Protein AF-A0A967SP89-F1 (afdb_monomer)

Mean predicted aligned error: 3.75 Å

Secondary structure (DSSP, 8-state):
-PPPPHHHHHHHHHHHHHHTTS-TTS---TTTS-HHHHHHHHHHHHTTTS--

pLDDT: mean 92.17, std 10.9, range [50.22, 98.69]

Nearest PDB structures (foldseek):
  6tp9-assembly3_D  TM=8.788E-01  e=1.107E+00  Pseudomonas aeruginosa PAO1
  6tp9-assembly4_K  TM=8.118E-01  e=1.183E+00  Pseudomonas aeruginosa PAO1

Sequence (52 aa):
MAALSDETLAEIIAFGGRGVNKSVLMPAYQNTLTKEQIANVVAYIRTFFEKP

Structure (mmCIF, N/CA/C/O backbone):
data_AF-A0A967SP89-F1
#
_entry.id   AF-A0A967SP89-F1
#
loop_
_atom_site.group_PDB
_atom_site.id
_atom_site.type_symbol
_atom_site.label_atom_id
_atom_site.label_alt_id
_atom_site.label_comp_id
_atom_site.label_asym_id
_atom_site.label_entity_id
_atom_site.label_seq_id
_atom_site.pdbx_PDB_ins_code
_atom_site.Cartn_x
_atom_site.Cartn_y
_atom_site.Cartn_z
_atom_site.occupancy
_atom_site.B_iso_or_equiv
_atom_site.auth_seq_id
_atom_site.auth_comp_id
_atom_site.auth_asym_id
_atom_site.auth_atom_id
_atom_site.pdbx_PDB_model_num
ATOM 1 N N . MET A 1 1 ? 13.254 -1.896 14.803 1.00 50.22 1 MET A N 1
ATOM 2 C CA . MET A 1 1 ? 12.823 -1.285 13.527 1.00 50.22 1 MET A CA 1
ATOM 3 C C . MET A 1 1 ? 12.056 -0.017 13.847 1.00 50.22 1 MET A C 1
ATOM 5 O O . MET A 1 1 ? 11.191 -0.082 14.709 1.00 50.22 1 MET A O 1
ATOM 9 N N . ALA A 1 2 ? 12.369 1.107 13.201 1.00 68.06 2 ALA A N 1
ATOM 10 C CA . ALA A 1 2 ? 11.488 2.274 13.240 1.00 68.06 2 ALA A CA 1
ATOM 11 C C . ALA A 1 2 ? 10.184 1.952 12.490 1.00 68.06 2 ALA A C 1
ATOM 13 O O . ALA A 1 2 ? 10.212 1.182 11.525 1.00 68.06 2 ALA A O 1
ATOM 14 N N . ALA A 1 3 ? 9.057 2.505 12.941 1.00 80.19 3 ALA A N 1
ATOM 15 C CA . ALA A 1 3 ? 7.811 2.413 12.191 1.00 80.19 3 ALA A CA 1
ATOM 16 C C . ALA A 1 3 ? 7.990 3.113 10.833 1.00 80.19 3 ALA A C 1
ATOM 18 O O . ALA A 1 3 ? 8.562 4.201 10.771 1.00 80.19 3 ALA A O 1
ATOM 19 N N . LEU A 1 4 ? 7.525 2.483 9.752 1.00 89.62 4 LEU A N 1
ATOM 20 C CA . LEU A 1 4 ? 7.475 3.132 8.439 1.00 89.62 4 LEU A CA 1
ATOM 21 C C . LEU A 1 4 ? 6.499 4.312 8.496 1.00 89.62 4 LEU A C 1
ATOM 23 O O . LEU A 1 4 ? 5.529 4.250 9.253 1.00 89.62 4 LEU A O 1
ATOM 27 N N . SER A 1 5 ? 6.742 5.363 7.712 1.00 93.88 5 SER A N 1
ATOM 28 C CA . SER A 1 5 ? 5.801 6.481 7.572 1.00 93.88 5 SER A CA 1
ATOM 29 C C . SER A 1 5 ? 4.605 6.086 6.695 1.00 93.88 5 SER A C 1
ATOM 31 O O . SER A 1 5 ? 4.672 5.092 5.965 1.00 93.88 5 SER A O 1
ATOM 33 N N . ASP A 1 6 ? 3.510 6.844 6.760 1.00 95.06 6 ASP A N 1
ATOM 34 C CA . ASP A 1 6 ? 2.323 6.592 5.927 1.00 95.06 6 ASP A CA 1
ATOM 35 C C . ASP A 1 6 ? 2.637 6.756 4.440 1.00 95.06 6 ASP A C 1
ATOM 37 O O . ASP A 1 6 ? 2.191 5.956 3.619 1.00 95.06 6 ASP A O 1
ATOM 41 N N . GLU A 1 7 ? 3.482 7.727 4.100 1.00 95.56 7 GLU A N 1
ATOM 42 C CA . GLU A 1 7 ? 3.950 7.969 2.735 1.00 95.56 7 GLU A CA 1
ATOM 43 C C . GLU A 1 7 ? 4.752 6.773 2.227 1.00 95.56 7 GLU A C 1
ATOM 45 O O . GLU A 1 7 ? 4.520 6.289 1.122 1.00 95.56 7 GLU A O 1
ATOM 50 N N . THR A 1 8 ? 5.635 6.232 3.070 1.00 95.62 8 THR A N 1
ATOM 51 C CA . THR A 1 8 ? 6.430 5.049 2.725 1.00 95.62 8 THR A CA 1
ATOM 52 C C . THR A 1 8 ? 5.524 3.840 2.480 1.00 95.62 8 THR A C 1
ATOM 54 O O . THR A 1 8 ? 5.714 3.100 1.516 1.00 95.62 8 THR A O 1
ATOM 57 N N . LEU A 1 9 ? 4.514 3.628 3.331 1.00 95.81 9 LEU A N 1
ATOM 58 C CA . LEU A 1 9 ? 3.537 2.552 3.141 1.00 95.81 9 LEU A CA 1
ATOM 59 C C . LEU A 1 9 ? 2.728 2.750 1.853 1.00 95.81 9 LEU A C 1
ATOM 61 O O . LEU A 1 9 ? 2.539 1.793 1.100 1.00 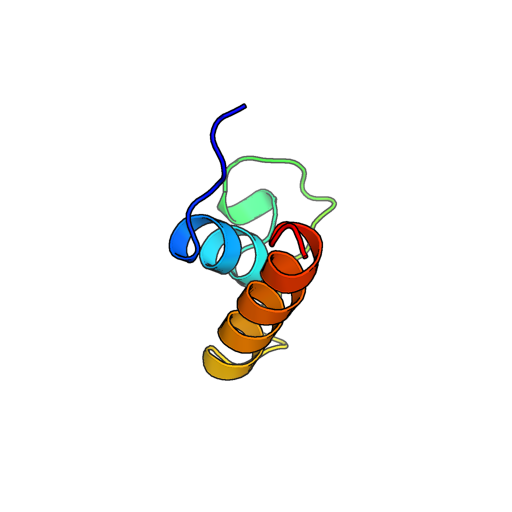95.81 9 LEU A O 1
ATOM 65 N N . ALA A 1 10 ? 2.300 3.981 1.569 1.00 97.56 10 ALA A N 1
ATOM 66 C CA . ALA A 1 10 ? 1.572 4.315 0.353 1.00 97.56 10 ALA A CA 1
ATOM 67 C C . ALA A 1 10 ? 2.413 4.062 -0.911 1.00 97.56 10 ALA A C 1
ATOM 69 O O . ALA A 1 10 ? 1.902 3.472 -1.861 1.00 97.56 10 ALA A O 1
ATOM 70 N N . GLU A 1 11 ? 3.697 4.430 -0.919 1.00 97.31 11 GLU A N 1
ATOM 71 C CA . GLU A 1 11 ? 4.620 4.156 -2.032 1.00 97.31 11 GLU A CA 1
ATOM 72 C C . GLU A 1 11 ? 4.824 2.656 -2.257 1.00 97.31 11 GLU A C 1
ATOM 74 O O . GLU A 1 11 ? 4.770 2.183 -3.396 1.00 97.31 11 GLU A O 1
ATOM 79 N N . ILE A 1 12 ? 5.003 1.892 -1.176 1.00 97.19 12 ILE A N 1
ATOM 80 C CA . ILE A 1 12 ? 5.154 0.434 -1.232 1.00 97.19 12 ILE A CA 1
ATOM 81 C C . ILE A 1 12 ? 3.899 -0.213 -1.842 1.00 97.19 12 ILE A C 1
ATOM 83 O O . ILE A 1 12 ? 4.013 -1.074 -2.714 1.00 97.19 12 ILE A O 1
ATOM 87 N N . ILE A 1 13 ? 2.701 0.219 -1.437 1.00 97.56 13 ILE A N 1
ATOM 88 C CA . ILE A 1 13 ? 1.431 -0.288 -1.984 1.00 97.56 13 ILE A CA 1
ATOM 89 C C . ILE A 1 13 ? 1.257 0.143 -3.449 1.00 97.56 13 ILE A C 1
ATOM 91 O O . ILE A 1 13 ? 0.910 -0.677 -4.303 1.00 97.56 13 ILE A O 1
ATOM 95 N N . ALA A 1 14 ? 1.522 1.410 -3.764 1.00 98.25 14 ALA A N 1
ATOM 96 C CA . ALA A 1 14 ? 1.333 1.961 -5.101 1.00 98.25 14 ALA A CA 1
ATOM 97 C C . ALA A 1 14 ? 2.266 1.305 -6.126 1.00 98.25 14 ALA A C 1
ATOM 99 O O . ALA A 1 14 ? 1.805 0.838 -7.172 1.00 98.25 14 ALA A O 1
ATOM 100 N N . PHE A 1 15 ? 3.562 1.240 -5.824 1.00 98.06 15 PHE A N 1
ATOM 101 C CA . PHE A 1 15 ? 4.593 0.839 -6.781 1.00 98.06 15 PHE A CA 1
ATOM 102 C C . PHE A 1 15 ? 5.056 -0.612 -6.630 1.00 98.06 15 PHE A C 1
ATOM 104 O O . PHE A 1 15 ? 5.814 -1.114 -7.471 1.00 98.06 15 PHE A O 1
ATOM 111 N N . GLY A 1 16 ? 4.578 -1.306 -5.596 1.00 97.50 16 GLY A N 1
ATOM 112 C CA . GLY A 1 16 ? 4.978 -2.670 -5.290 1.00 97.50 16 GLY A CA 1
ATOM 113 C C . GLY A 1 16 ? 6.462 -2.763 -4.952 1.00 97.50 16 GLY A C 1
ATOM 114 O O . GLY A 1 16 ? 7.204 -1.779 -4.939 1.00 97.50 16 GLY A O 1
ATOM 115 N N . GLY A 1 17 ? 6.940 -3.983 -4.728 1.00 96.31 17 GLY A N 1
ATOM 116 C CA . GLY A 1 17 ? 8.324 -4.191 -4.322 1.00 96.31 17 GLY A CA 1
ATOM 117 C C . GLY A 1 17 ? 9.325 -3.821 -5.418 1.00 96.31 17 GLY A C 1
ATOM 118 O O . GLY A 1 17 ? 10.385 -3.289 -5.103 1.00 96.31 17 GLY A O 1
ATOM 119 N N . ARG A 1 18 ? 8.973 -3.980 -6.703 1.00 95.81 18 ARG A N 1
ATOM 120 C CA . ARG A 1 18 ? 9.825 -3.518 -7.813 1.00 95.81 18 ARG A CA 1
ATOM 121 C C . ARG A 1 18 ? 10.071 -2.006 -7.755 1.00 95.81 18 ARG A C 1
ATOM 123 O O . ARG A 1 18 ? 11.201 -1.584 -7.973 1.00 95.81 18 ARG A O 1
ATOM 130 N N . GLY A 1 19 ? 9.042 -1.208 -7.467 1.00 94.31 19 GLY A N 1
ATOM 131 C CA . GLY A 1 19 ? 9.144 0.253 -7.457 1.00 94.31 19 GLY A CA 1
ATOM 132 C C . GLY A 1 19 ? 9.917 0.835 -6.275 1.00 94.31 19 GLY A C 1
ATOM 133 O O . GLY A 1 19 ? 10.420 1.947 -6.374 1.00 94.31 19 GLY A O 1
ATOM 134 N N . VAL A 1 20 ? 10.079 0.067 -5.196 1.00 95.12 20 VAL A N 1
ATOM 135 C CA . VAL A 1 20 ? 10.837 0.469 -3.996 1.00 95.12 20 VAL A CA 1
ATOM 136 C C . VAL A 1 20 ? 12.159 -0.299 -3.831 1.00 95.12 20 VAL A C 1
ATOM 138 O O . VAL A 1 20 ? 12.708 -0.373 -2.732 1.00 95.12 20 VAL A O 1
ATOM 141 N N . ASN A 1 21 ? 12.688 -0.892 -4.910 1.00 94.81 21 ASN A N 1
ATOM 142 C CA . ASN A 1 21 ? 13.929 -1.689 -4.914 1.00 94.81 21 ASN A CA 1
ATOM 143 C C . ASN A 1 21 ? 13.928 -2.862 -3.904 1.00 94.81 21 ASN A C 1
ATOM 145 O O . ASN A 1 21 ? 14.904 -3.107 -3.187 1.00 94.81 21 ASN A O 1
ATOM 149 N N . LYS A 1 22 ? 12.811 -3.590 -3.834 1.00 93.69 22 LYS A N 1
ATOM 150 C CA . LYS A 1 22 ? 12.583 -4.788 -3.007 1.00 93.69 22 LYS A CA 1
ATOM 151 C C . LYS A 1 22 ? 12.069 -5.956 -3.863 1.00 93.69 22 LYS A C 1
ATOM 153 O O . LYS A 1 22 ? 12.164 -5.951 -5.087 1.00 93.69 22 LYS A O 1
ATOM 158 N N . SER A 1 23 ? 11.566 -7.001 -3.203 1.00 94.31 23 SER A N 1
ATOM 159 C CA . SER A 1 23 ? 11.083 -8.223 -3.850 1.00 94.31 23 SER A CA 1
ATOM 160 C C . SER A 1 23 ? 9.967 -7.948 -4.858 1.00 94.31 23 SER A C 1
ATOM 162 O O . SER A 1 23 ? 8.947 -7.355 -4.522 1.00 94.31 23 SER A O 1
ATOM 164 N N . VAL A 1 24 ? 10.108 -8.474 -6.073 1.00 95.62 24 VAL A N 1
ATOM 165 C CA . VAL A 1 24 ? 9.099 -8.362 -7.141 1.00 95.62 24 VAL A CA 1
ATOM 166 C C . VAL A 1 24 ? 7.796 -9.117 -6.846 1.00 95.62 24 VAL A C 1
ATOM 168 O O . VAL A 1 24 ? 6.830 -8.964 -7.585 1.00 95.62 24 VAL A O 1
ATOM 171 N N . LEU A 1 25 ? 7.755 -9.917 -5.774 1.00 96.69 25 LEU A N 1
ATOM 172 C CA . LEU A 1 25 ? 6.565 -10.669 -5.366 1.00 96.69 25 LEU A CA 1
ATOM 173 C C . LEU A 1 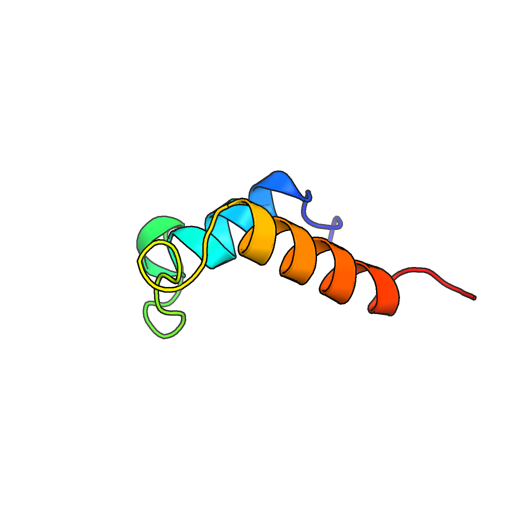25 ? 5.434 -9.776 -4.849 1.00 96.69 25 LEU A C 1
ATOM 175 O O . LEU A 1 25 ? 4.286 -10.207 -4.850 1.00 96.69 25 LEU A O 1
ATOM 179 N N . MET A 1 26 ? 5.741 -8.549 -4.415 1.00 96.12 26 MET A N 1
ATOM 180 C CA . MET A 1 26 ? 4.712 -7.560 -4.119 1.00 96.12 26 MET A CA 1
ATOM 181 C C . MET A 1 26 ? 4.385 -6.781 -5.405 1.00 96.12 26 MET A C 1
ATOM 183 O O . MET A 1 26 ? 5.217 -5.976 -5.839 1.00 96.12 26 MET A O 1
ATOM 187 N N . PRO A 1 27 ? 3.209 -6.992 -6.024 1.00 96.94 27 PRO A N 1
ATOM 188 C CA . PRO A 1 27 ? 2.816 -6.266 -7.224 1.00 96.94 27 PRO A CA 1
ATOM 189 C C . PRO A 1 27 ? 2.492 -4.800 -6.910 1.00 96.94 27 PRO A C 1
ATOM 191 O O . PRO A 1 27 ? 2.207 -4.436 -5.771 1.00 96.94 27 PRO A O 1
ATOM 194 N N . ALA A 1 28 ? 2.533 -3.960 -7.942 1.00 97.81 28 ALA A N 1
ATOM 195 C CA . ALA A 1 28 ? 2.100 -2.569 -7.868 1.00 97.81 28 ALA A CA 1
ATOM 196 C C . ALA A 1 28 ? 0.568 -2.482 -7.920 1.00 97.81 28 ALA A C 1
ATOM 198 O O . ALA A 1 28 ? -0.038 -3.031 -8.842 1.00 97.81 28 ALA A O 1
ATOM 199 N N . TYR A 1 29 ? -0.049 -1.758 -6.983 1.00 98.19 29 TYR A N 1
ATOM 200 C CA . TYR A 1 29 ? -1.506 -1.589 -6.936 1.00 98.19 29 TYR A CA 1
ATOM 201 C C . TYR A 1 29 ? -2.002 -0.242 -7.475 1.00 98.19 29 TYR A C 1
ATOM 203 O O . TYR A 1 29 ? -3.211 -0.045 -7.544 1.00 98.19 29 TYR A O 1
ATOM 211 N N . GLN A 1 30 ? -1.125 0.666 -7.924 1.00 97.12 30 GLN A N 1
ATOM 212 C CA . GLN A 1 30 ? -1.526 1.986 -8.451 1.00 97.12 30 GLN A CA 1
ATOM 213 C C . GLN A 1 30 ? -2.487 1.944 -9.657 1.00 97.12 30 GLN A C 1
ATOM 215 O O . GLN A 1 30 ? -3.189 2.916 -9.909 1.00 97.12 30 GLN A O 1
ATOM 220 N N . ASN A 1 31 ? -2.524 0.831 -10.400 1.00 96.38 31 ASN A N 1
ATOM 221 C CA . ASN A 1 31 ? -3.442 0.634 -11.531 1.00 96.38 31 ASN A CA 1
ATOM 222 C C . ASN A 1 31 ? -4.757 -0.059 -11.124 1.00 96.38 31 ASN A C 1
ATOM 224 O O . ASN A 1 31 ? -5.638 -0.237 -11.960 1.00 96.38 31 ASN A O 1
ATOM 228 N N . THR A 1 32 ? -4.873 -0.471 -9.860 1.00 98.19 32 THR A N 1
ATOM 229 C CA . THR A 1 32 ? -6.015 -1.219 -9.310 1.00 98.19 32 THR A CA 1
ATOM 230 C C . THR A 1 32 ? -6.755 -0.408 -8.249 1.00 98.19 32 THR A C 1
ATOM 232 O O . THR A 1 32 ? -7.975 -0.493 -8.154 1.00 98.19 32 THR A O 1
ATOM 235 N N . LEU A 1 33 ? -6.024 0.369 -7.447 1.00 98.31 33 LEU A N 1
ATOM 236 C CA . LEU A 1 33 ? -6.548 1.179 -6.354 1.00 98.31 33 LEU A CA 1
ATOM 237 C C . LEU A 1 33 ? -6.352 2.664 -6.649 1.00 98.31 33 LEU A C 1
ATOM 239 O O . LEU A 1 33 ? -5.294 3.087 -7.118 1.00 98.31 33 LEU A O 1
ATOM 243 N N . THR A 1 34 ? -7.354 3.471 -6.311 1.00 98.38 34 THR A N 1
ATOM 244 C CA . THR A 1 34 ? -7.210 4.929 -6.302 1.00 98.38 34 THR A CA 1
ATOM 245 C C . THR A 1 34 ? -6.296 5.375 -5.157 1.00 98.38 34 THR A C 1
ATOM 247 O O . THR A 1 34 ? -6.072 4.647 -4.189 1.00 98.38 34 THR A O 1
ATOM 250 N N . LYS A 1 35 ? -5.793 6.615 -5.221 1.00 97.31 35 LYS A N 1
ATOM 251 C CA . LYS A 1 35 ? -4.983 7.200 -4.136 1.00 97.31 35 LYS A CA 1
ATOM 252 C C . LYS A 1 35 ? -5.714 7.186 -2.788 1.00 97.31 35 LYS A C 1
ATOM 254 O O . LYS A 1 35 ? -5.104 6.890 -1.769 1.00 97.31 35 LYS A O 1
ATOM 259 N N . GLU A 1 36 ? -7.016 7.465 -2.800 1.00 98.31 36 GLU A N 1
ATOM 260 C CA . GLU A 1 36 ? -7.864 7.427 -1.606 1.00 98.31 36 GLU A CA 1
ATOM 261 C C . GLU A 1 36 ? -7.994 6.003 -1.051 1.00 98.31 36 GLU A C 1
ATOM 263 O O . GLU A 1 36 ? -7.856 5.786 0.148 1.00 98.31 36 GLU A O 1
ATOM 268 N N . GLN A 1 37 ? -8.167 5.003 -1.920 1.00 98.69 37 GLN A N 1
ATOM 269 C CA . GLN A 1 37 ? -8.203 3.603 -1.495 1.00 98.69 37 GLN A CA 1
ATOM 270 C C . GLN A 1 37 ? -6.866 3.144 -0.903 1.00 98.69 37 GLN A C 1
ATOM 272 O O . GLN A 1 37 ? -6.865 2.428 0.094 1.00 98.69 37 GLN A O 1
ATOM 277 N N . ILE A 1 38 ? -5.732 3.579 -1.461 1.00 98.44 38 ILE A N 1
ATOM 278 C CA . ILE A 1 38 ? -4.409 3.304 -0.879 1.00 98.44 38 ILE A CA 1
ATOM 279 C C . ILE A 1 38 ? -4.288 3.947 0.509 1.00 98.44 38 ILE A C 1
ATOM 281 O O . ILE A 1 38 ? -3.854 3.276 1.44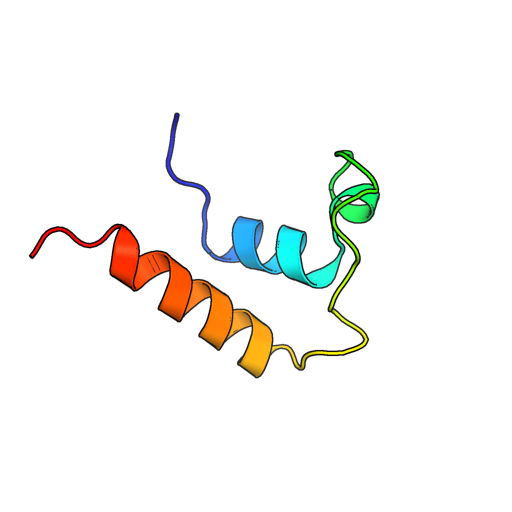3 1.00 98.44 38 ILE A O 1
ATOM 285 N N . ALA A 1 39 ? -4.728 5.198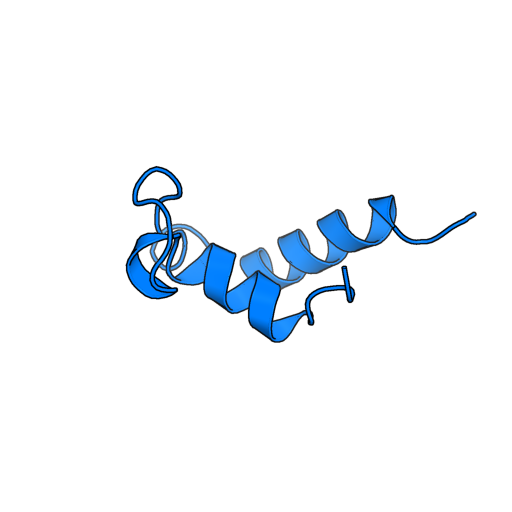 0.675 1.00 97.94 39 ALA A N 1
ATOM 286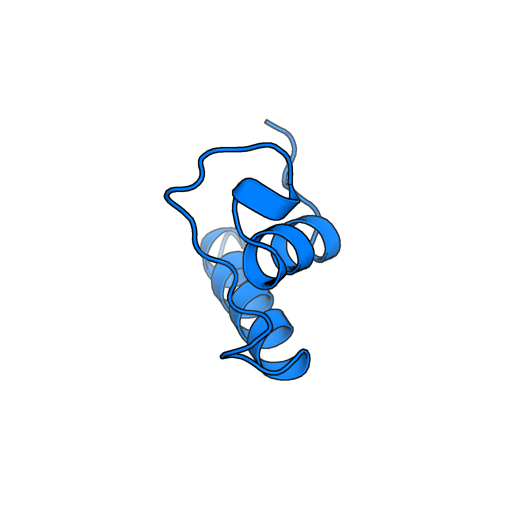 C CA . ALA A 1 39 ? -4.743 5.861 1.980 1.00 97.94 39 ALA A CA 1
ATOM 287 C C . ALA A 1 39 ? -5.617 5.107 3.001 1.00 97.94 39 ALA A C 1
ATOM 289 O O . ALA A 1 39 ? -5.197 4.903 4.139 1.00 97.94 39 ALA A O 1
ATOM 290 N N . ASN A 1 40 ? -6.779 4.598 2.579 1.00 98.25 40 ASN A N 1
ATOM 291 C CA . ASN A 1 40 ? -7.650 3.782 3.430 1.00 98.25 40 ASN A CA 1
ATOM 292 C C . ASN A 1 40 ? -6.994 2.455 3.845 1.00 98.25 40 ASN A C 1
ATOM 294 O O . ASN A 1 40 ? -7.156 2.022 4.985 1.00 98.25 40 ASN A O 1
ATOM 298 N N . VAL A 1 41 ? -6.217 1.818 2.961 1.00 97.44 41 VAL A N 1
ATOM 299 C CA . VAL A 1 41 ? -5.434 0.617 3.309 1.00 97.44 41 VAL A CA 1
ATOM 300 C C . VAL A 1 41 ? -4.355 0.950 4.338 1.00 97.44 41 VAL A C 1
ATOM 302 O O . VAL A 1 41 ? -4.187 0.199 5.296 1.00 97.44 41 VAL A O 1
ATOM 305 N N . VAL A 1 42 ? -3.647 2.073 4.183 1.00 96.81 42 VAL A N 1
ATOM 306 C CA . VAL A 1 42 ? -2.656 2.527 5.174 1.00 96.81 42 VAL A CA 1
ATOM 307 C C . VAL A 1 42 ? -3.323 2.765 6.530 1.00 96.81 42 VAL A C 1
ATOM 309 O O . VAL A 1 42 ? -2.850 2.231 7.532 1.00 96.81 42 VAL A O 1
ATOM 312 N N . ALA A 1 43 ? -4.457 3.471 6.561 1.00 96.12 43 ALA A N 1
ATOM 313 C CA . ALA A 1 43 ? -5.227 3.696 7.783 1.00 96.12 43 ALA A CA 1
ATOM 314 C C . ALA A 1 43 ? -5.658 2.374 8.445 1.00 96.12 43 ALA A C 1
ATOM 316 O O . ALA A 1 43 ? -5.475 2.202 9.647 1.00 96.12 43 ALA A O 1
ATOM 317 N N . TYR A 1 44 ? -6.140 1.401 7.664 1.00 95.81 44 TYR A N 1
ATOM 318 C CA . TYR A 1 44 ? -6.470 0.064 8.166 1.00 95.81 44 TYR A CA 1
ATOM 319 C C . TYR A 1 44 ? -5.249 -0.676 8.733 1.00 95.81 44 TYR A C 1
ATOM 321 O O . TYR A 1 44 ? -5.334 -1.309 9.778 1.00 95.81 44 TYR A O 1
ATOM 329 N N . ILE A 1 45 ? -4.081 -0.574 8.092 1.00 93.56 45 ILE A N 1
ATOM 330 C CA . ILE A 1 45 ? -2.845 -1.168 8.623 1.00 93.56 45 ILE A C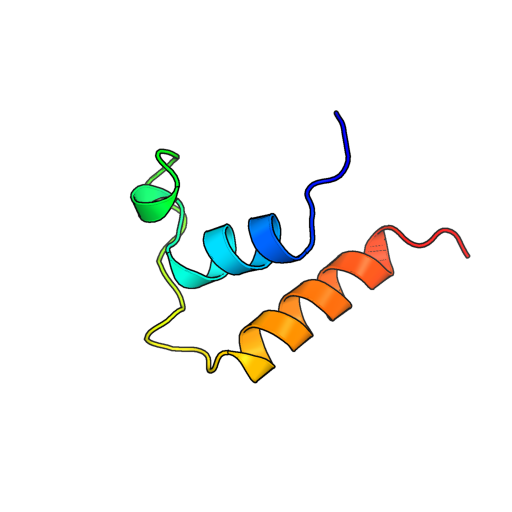A 1
ATOM 331 C C . ILE A 1 45 ? -2.494 -0.554 9.988 1.00 93.56 45 ILE A C 1
ATOM 333 O O . ILE A 1 45 ? -2.059 -1.277 10.885 1.00 93.56 45 ILE A O 1
ATOM 337 N N . ARG A 1 46 ? -2.705 0.755 10.183 1.00 92.12 46 ARG A N 1
ATOM 338 C CA . ARG A 1 46 ? -2.409 1.444 11.452 1.00 92.12 46 ARG A CA 1
ATOM 339 C C . ARG A 1 46 ? -3.257 0.963 12.621 1.00 92.12 46 ARG A C 1
ATOM 341 O O . ARG A 1 46 ? -2.725 0.895 13.728 1.00 92.12 46 ARG A O 1
ATOM 348 N N . THR A 1 47 ? -4.495 0.525 12.388 1.00 92.19 47 THR A N 1
ATOM 349 C CA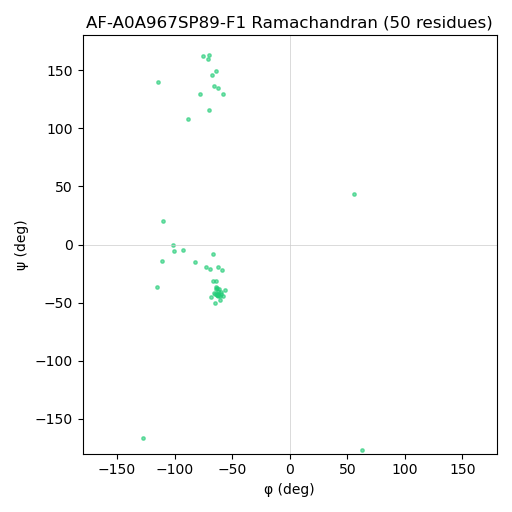 . THR A 1 47 ? -5.360 0.028 13.473 1.00 92.19 47 THR A CA 1
ATOM 350 C C . THR A 1 47 ? -4.791 -1.207 14.176 1.00 92.19 47 THR A C 1
ATOM 352 O O . THR A 1 47 ? -5.199 -1.513 15.289 1.00 92.19 47 THR A O 1
ATOM 355 N N . PHE A 1 48 ? -3.849 -1.931 13.558 1.00 88.44 48 PHE A N 1
ATOM 356 C CA . PHE A 1 48 ? -3.162 -3.064 14.194 1.00 88.44 48 PHE A CA 1
ATOM 357 C C . PHE A 1 48 ? -1.995 -2.657 15.105 1.00 88.44 48 PHE A C 1
ATOM 359 O O . PHE A 1 48 ? -1.497 -3.489 15.864 1.00 88.44 48 PHE A O 1
ATOM 366 N N . PHE A 1 49 ? -1.521 -1.414 15.004 1.00 80.44 49 PH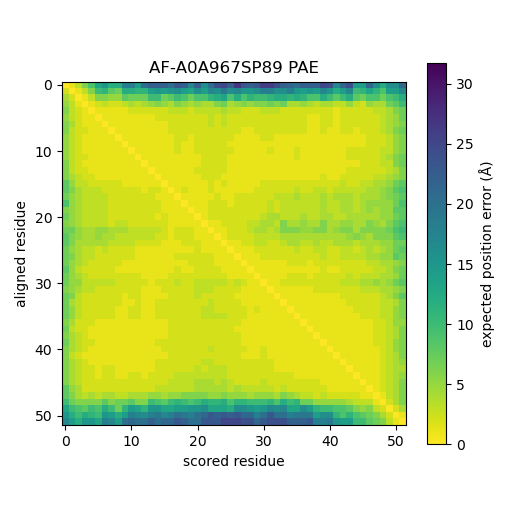E A N 1
ATOM 367 C CA . PHE A 1 49 ? -0.352 -0.915 15.735 1.00 80.44 49 PHE A CA 1
ATOM 368 C C . PHE A 1 49 ? -0.703 0.124 16.799 1.00 80.44 49 PHE A C 1
ATOM 370 O O . PHE A 1 49 ? 0.131 0.409 17.661 1.00 80.44 49 PHE A O 1
ATOM 377 N N . GLU A 1 50 ? -1.917 0.668 16.772 1.00 70.62 50 GLU A N 1
ATOM 378 C CA . GLU A 1 50 ? -2.450 1.435 17.890 1.00 70.62 50 GLU A CA 1
ATOM 379 C C . GLU A 1 50 ? -2.726 0.475 19.053 1.00 70.62 50 GLU A C 1
ATOM 381 O O . GLU A 1 50 ? -3.504 -0.474 18.952 1.00 70.62 50 GLU A O 1
ATOM 386 N N . LYS A 1 51 ? -1.999 0.673 20.156 1.00 58.44 51 LYS A N 1
ATOM 387 C CA . LYS A 1 51 ? -2.261 -0.033 21.411 1.00 58.44 51 LYS A CA 1
ATOM 388 C C . LYS A 1 51 ? -3.642 0.431 21.912 1.00 58.44 51 LYS A C 1
ATOM 390 O O . LYS A 1 51 ? -3.882 1.635 21.826 1.00 58.44 51 LYS A O 1
ATOM 395 N N . PRO A 1 52 ? -4.520 -0.471 22.392 1.00 60.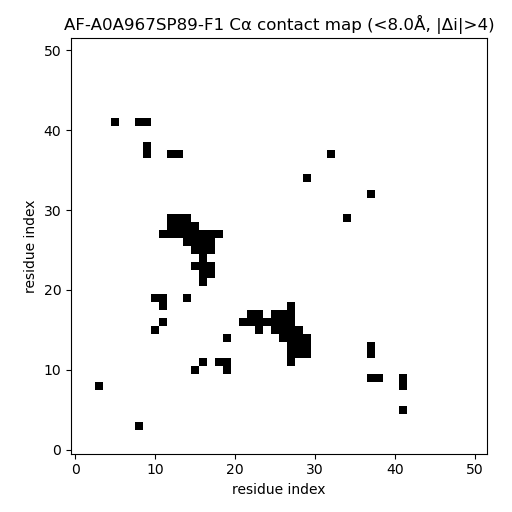19 52 PRO A N 1
ATOM 396 C CA . PRO A 1 52 ? -5.813 -0.074 22.949 1.00 60.19 52 PRO A CA 1
ATOM 397 C C . PRO A 1 52 ? -5.669 0.909 24.115 1.00 60.19 52 PRO A C 1
ATOM 399 O O . PRO A 1 52 ? -4.622 0.858 24.809 1.00 60.19 52 PRO A O 1
#

Solvent-accessible surface area (backbone atoms only — not comparable to full-atom values): 3138 Å² total; per-residue (Å²): 132,81,82,80,52,70,66,57,51,42,48,42,48,35,41,4,21,58,66,67,81,48,60,68,87,41,63,54,35,54,91,80,42,53,74,67,55,43,50,52,50,50,55,58,57,46,66,78,71,57,77,131

Foldseek 3Di:
DDDDDLVRQLQCQQCPQVSVVHDPVGHHCVVPDPSVRSSVVSVVVVVVVDDD

Radius of gyration: 11.49 Å; Cα contacts (8 Å, |Δi|>4): 45; chains: 1; bounding box: 22×19×34 Å